Protein AF-E0SNV9-F1 (afdb_monomer)

Structure (mmCIF, N/CA/C/O backbone):
data_AF-E0SNV9-F1
#
_entry.id   AF-E0SNV9-F1
#
loop_
_atom_site.group_PDB
_atom_site.id
_atom_site.type_symbol
_atom_site.label_atom_id
_atom_site.label_alt_id
_atom_site.label_comp_id
_atom_site.label_asym_id
_atom_site.label_entity_id
_atom_site.label_seq_id
_atom_site.pdbx_PDB_ins_code
_atom_site.Cartn_x
_atom_site.Cartn_y
_atom_site.Cartn_z
_atom_site.occupancy
_atom_site.B_iso_or_equiv
_atom_site.auth_seq_id
_atom_site.auth_comp_id
_atom_site.auth_asym_id
_atom_site.auth_atom_id
_atom_site.pdbx_PDB_model_num
ATOM 1 N N . MET A 1 1 ? -13.152 -9.292 1.757 1.00 78.62 1 MET A N 1
ATOM 2 C CA . MET A 1 1 ? -12.675 -9.463 3.148 1.00 78.62 1 MET A CA 1
ATOM 3 C C . MET A 1 1 ? -12.726 -8.112 3.842 1.00 78.62 1 MET A C 1
ATOM 5 O O . MET A 1 1 ? -12.442 -7.121 3.183 1.00 78.62 1 MET A O 1
ATOM 9 N N . ALA A 1 2 ? -13.117 -8.057 5.115 1.00 84.94 2 ALA A N 1
ATOM 10 C CA . ALA A 1 2 ? -13.175 -6.818 5.890 1.00 84.94 2 ALA A CA 1
ATOM 11 C C . ALA A 1 2 ? -12.591 -7.061 7.285 1.00 84.94 2 ALA A C 1
ATOM 13 O O . ALA A 1 2 ? -12.880 -8.087 7.896 1.00 84.94 2 ALA A O 1
ATOM 14 N N . VAL A 1 3 ? -11.770 -6.129 7.768 1.00 92.88 3 VAL A N 1
ATOM 15 C CA . VAL A 1 3 ? -11.110 -6.211 9.077 1.00 92.88 3 VAL A CA 1
ATOM 16 C C . VAL A 1 3 ? -11.311 -4.879 9.789 1.00 92.88 3 VAL A C 1
ATOM 18 O O . VAL A 1 3 ? -11.169 -3.820 9.178 1.00 92.88 3 VAL A O 1
ATOM 21 N N . LEU A 1 4 ? -11.654 -4.919 11.075 1.00 94.62 4 LEU A N 1
ATOM 22 C CA . LEU A 1 4 ? -11.750 -3.718 11.900 1.00 94.62 4 LEU A CA 1
ATOM 23 C C . LEU A 1 4 ? -10.354 -3.334 12.388 1.00 94.62 4 LEU A C 1
ATOM 25 O O . LEU A 1 4 ? -9.677 -4.125 13.041 1.00 94.62 4 LEU A O 1
ATOM 29 N N . VAL A 1 5 ? -9.939 -2.106 12.094 1.00 95.88 5 VAL A N 1
ATOM 30 C CA . VAL A 1 5 ? -8.669 -1.541 12.559 1.00 95.88 5 VAL A CA 1
ATOM 31 C C . VAL A 1 5 ? -8.932 -0.246 13.316 1.00 95.88 5 VAL A C 1
ATOM 33 O O . VAL A 1 5 ? -9.889 0.475 13.032 1.00 95.88 5 VAL A O 1
ATOM 36 N N . ARG A 1 6 ? -8.090 0.052 14.306 1.00 96.38 6 ARG A N 1
ATOM 37 C CA . ARG A 1 6 ? -8.158 1.300 15.069 1.00 96.38 6 ARG A CA 1
ATOM 38 C C . ARG A 1 6 ? -7.082 2.255 14.573 1.00 96.38 6 ARG A C 1
ATOM 40 O O . ARG A 1 6 ? -5.950 1.846 14.340 1.00 96.38 6 ARG A O 1
ATOM 47 N N . VAL A 1 7 ? -7.447 3.525 14.451 1.00 97.00 7 VAL A N 1
ATOM 48 C CA . VAL A 1 7 ? -6.505 4.595 14.124 1.00 97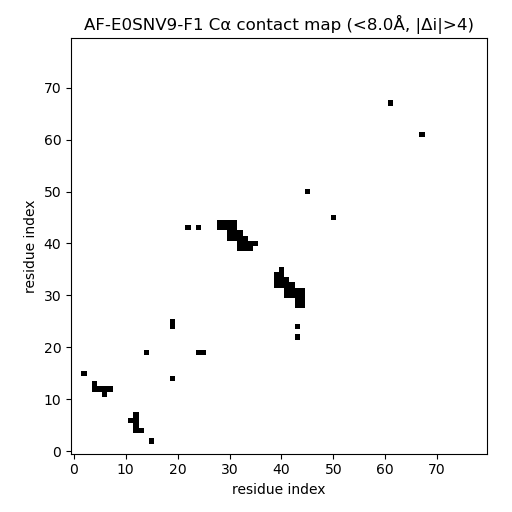.00 7 VAL A CA 1
ATOM 49 C C . VAL A 1 7 ? -5.573 4.822 15.313 1.00 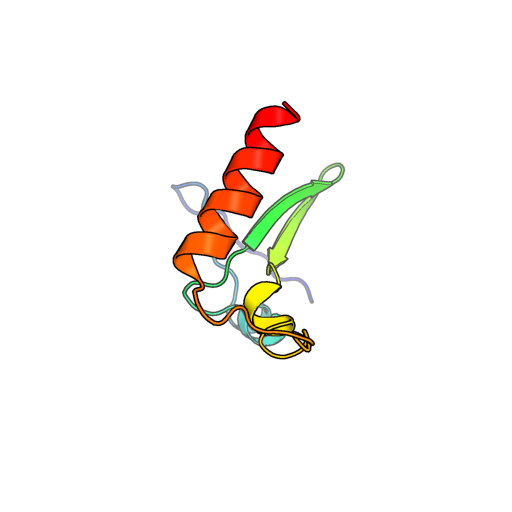97.00 7 VAL A C 1
ATOM 51 O O . VAL A 1 7 ? -6.017 4.967 16.454 1.00 97.00 7 VAL A O 1
ATOM 54 N N . GLU A 1 8 ? -4.271 4.835 15.056 1.00 97.25 8 GLU A N 1
ATOM 55 C CA . GLU A 1 8 ? -3.263 5.123 16.070 1.00 97.25 8 GLU A CA 1
ATOM 56 C C . GLU A 1 8 ? -3.208 6.619 16.410 1.00 97.25 8 GLU A C 1
ATOM 58 O O . GLU A 1 8 ? -3.718 7.469 15.681 1.00 97.25 8 GLU A O 1
ATOM 63 N N . LYS A 1 9 ? -2.495 6.977 17.486 1.00 96.94 9 LYS A N 1
ATOM 64 C CA . LYS A 1 9 ? -2.378 8.367 17.974 1.00 96.94 9 LYS A CA 1
ATOM 65 C C . LYS A 1 9 ? -1.930 9.383 16.913 1.00 96.94 9 LYS A C 1
ATOM 67 O O . LYS A 1 9 ? -2.246 10.558 17.030 1.00 96.94 9 LYS A O 1
ATOM 72 N N . LYS A 1 10 ? -1.178 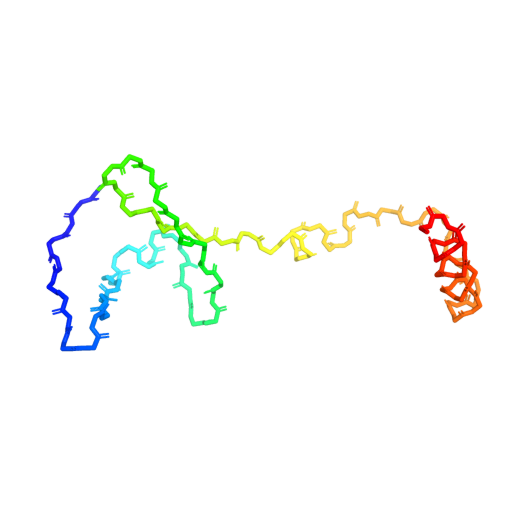8.944 15.899 1.00 97.06 10 LYS A N 1
ATOM 73 C CA . LYS A 1 10 ? -0.663 9.795 14.813 1.00 97.06 10 LYS A CA 1
ATOM 74 C C . LYS A 1 10 ? -1.550 9.797 13.559 1.00 97.06 10 LYS A C 1
ATOM 76 O O . LYS A 1 10 ? -1.080 10.208 12.506 1.00 97.06 10 LYS A O 1
ATOM 81 N N . GLY A 1 11 ? -2.778 9.280 13.635 1.00 94.44 11 GLY A N 1
ATOM 82 C CA . GLY A 1 11 ? -3.673 9.188 12.476 1.00 94.44 11 GLY A CA 1
ATOM 83 C C . GLY A 1 11 ? -3.323 8.059 11.500 1.00 94.44 11 GLY A C 1
ATOM 84 O O . GLY A 1 11 ? -3.785 8.065 10.366 1.00 94.44 11 GLY A O 1
ATOM 85 N N . ARG A 1 12 ? -2.483 7.100 11.909 1.00 95.25 12 ARG A N 1
ATOM 86 C CA . ARG A 1 12 ? -2.042 5.981 11.062 1.00 95.25 12 ARG A CA 1
ATOM 87 C C . ARG A 1 12 ? -2.971 4.785 11.224 1.00 95.25 12 ARG A C 1
ATOM 89 O O . ARG A 1 12 ? -3.476 4.543 12.319 1.00 95.25 12 ARG A O 1
ATOM 96 N N . ILE A 1 13 ? -3.135 4.018 10.152 1.00 95.38 13 ILE A N 1
ATOM 97 C CA . ILE A 1 13 ? -3.760 2.695 10.182 1.00 95.38 13 ILE A CA 1
ATOM 98 C C . ILE A 1 13 ? -2.728 1.648 9.776 1.00 95.38 13 ILE A C 1
ATOM 100 O O . ILE A 1 13 ? -1.933 1.866 8.862 1.00 95.38 13 ILE A O 1
ATOM 104 N N . VAL A 1 14 ? -2.734 0.511 10.464 1.00 94.94 14 VAL A N 1
ATOM 105 C CA . VAL A 1 14 ? -1.912 -0.639 10.083 1.00 94.94 14 VAL A CA 1
ATOM 106 C C . VAL 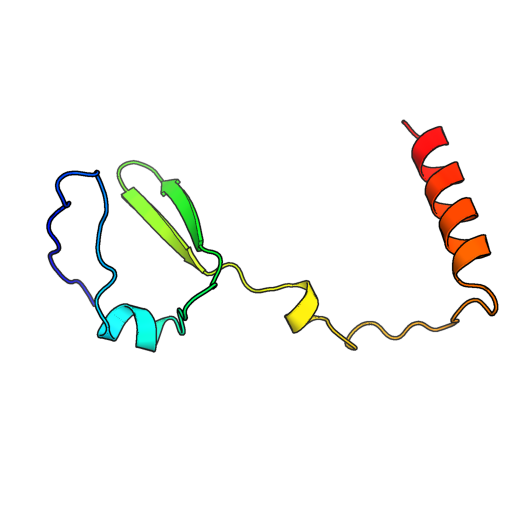A 1 14 ? -2.691 -1.453 9.064 1.00 94.94 14 VAL A C 1
ATOM 108 O O . VAL A 1 14 ? -3.820 -1.849 9.343 1.00 94.94 14 VAL A O 1
ATOM 111 N N . ILE A 1 15 ? -2.090 -1.724 7.903 1.00 94.50 15 ILE A N 1
ATOM 112 C CA . ILE A 1 15 ? -2.655 -2.656 6.923 1.00 94.50 15 ILE A CA 1
ATOM 113 C C . ILE A 1 15 ? -2.373 -4.085 7.425 1.00 94.50 15 ILE A C 1
ATOM 115 O O . ILE A 1 15 ? -1.199 -4.485 7.486 1.00 94.50 15 ILE A O 1
ATOM 119 N N . PRO A 1 16 ? -3.407 -4.862 7.808 1.00 95.19 16 PRO A N 1
ATOM 120 C CA . PRO A 1 16 ? -3.236 -6.231 8.281 1.00 95.19 16 PRO A CA 1
ATOM 121 C C . PRO A 1 16 ? -2.474 -7.090 7.271 1.00 95.19 16 PRO A C 1
ATOM 123 O O . PRO A 1 16 ? -2.578 -6.883 6.060 1.00 95.19 16 PRO A O 1
ATOM 126 N N . LYS A 1 17 ? -1.715 -8.071 7.773 1.00 94.62 17 LYS A N 1
ATOM 127 C CA . LYS A 1 17 ? -0.862 -8.939 6.946 1.00 94.62 17 LYS A CA 1
ATOM 128 C C . LYS A 1 17 ? -1.642 -9.596 5.802 1.00 94.62 17 LYS A C 1
ATOM 130 O O . LYS A 1 17 ? -1.207 -9.525 4.665 1.00 94.62 17 LYS A O 1
ATOM 135 N N . GLU A 1 18 ? -2.827 -10.123 6.088 1.00 94.44 18 GLU A N 1
ATOM 136 C CA . GLU A 1 18 ? -3.684 -10.797 5.104 1.00 94.44 18 GLU A CA 1
ATOM 137 C C . GLU A 1 18 ? -4.056 -9.895 3.915 1.00 94.44 18 GLU A C 1
ATOM 139 O O . GLU A 1 18 ? -4.070 -10.342 2.769 1.00 94.44 18 GLU A O 1
ATOM 144 N N . ILE A 1 19 ? -4.318 -8.605 4.169 1.00 94.44 19 ILE A N 1
ATOM 145 C CA . ILE A 1 19 ? -4.615 -7.624 3.115 1.00 94.44 19 ILE A CA 1
ATOM 146 C C . ILE A 1 19 ? -3.349 -7.301 2.318 1.00 94.44 19 ILE A C 1
ATOM 148 O O . ILE A 1 19 ? -3.408 -7.243 1.091 1.00 94.44 19 ILE A O 1
ATOM 152 N N . ARG A 1 20 ? -2.204 -7.125 2.996 1.00 94.00 20 ARG A N 1
ATOM 153 C CA . ARG A 1 20 ? -0.917 -6.895 2.321 1.00 94.00 20 ARG A CA 1
ATOM 154 C C . ARG A 1 20 ? -0.553 -8.047 1.393 1.00 94.00 20 ARG A C 1
ATOM 156 O O . ARG A 1 20 ? -0.205 -7.791 0.248 1.00 94.00 20 ARG A O 1
ATOM 163 N N . ASP A 1 21 ? -0.697 -9.282 1.862 1.00 93.81 21 ASP A N 1
ATOM 164 C CA . ASP A 1 21 ? -0.382 -10.483 1.089 1.00 93.81 21 ASP A CA 1
ATOM 165 C C . ASP A 1 21 ? -1.323 -10.616 -0.123 1.00 93.81 21 ASP A C 1
ATOM 167 O O . ASP A 1 21 ? -0.865 -10.867 -1.235 1.00 93.81 21 ASP A O 1
ATOM 171 N N . THR A 1 22 ? -2.625 -10.354 0.059 1.00 93.00 22 THR A N 1
ATOM 172 C CA . THR A 1 22 ? -3.627 -10.416 -1.026 1.00 93.00 22 THR A CA 1
ATOM 173 C C . THR A 1 22 ? -3.372 -9.379 -2.122 1.00 93.00 22 THR A C 1
ATOM 175 O O . THR A 1 22 ? -3.553 -9.668 -3.301 1.00 93.00 22 THR A O 1
ATOM 178 N N . LEU A 1 23 ? -2.964 -8.167 -1.740 1.00 91.06 23 LEU A N 1
ATOM 179 C CA . LEU A 1 23 ? -2.711 -7.059 -2.666 1.00 91.06 23 LEU A CA 1
ATOM 180 C C . LEU A 1 23 ? -1.232 -6.946 -3.076 1.00 91.06 23 LEU A C 1
ATOM 182 O O . LEU A 1 23 ? -0.860 -5.979 -3.734 1.00 91.06 23 LEU A O 1
ATOM 186 N N . ASN A 1 24 ? -0.388 -7.906 -2.672 1.00 91.06 24 ASN A N 1
ATOM 187 C CA . ASN A 1 24 ? 1.062 -7.913 -2.891 1.00 91.06 24 ASN A CA 1
ATOM 188 C C . ASN A 1 24 ? 1.752 -6.586 -2.486 1.00 91.06 24 ASN A C 1
ATOM 190 O O . ASN A 1 24 ? 2.697 -6.132 -3.132 1.00 91.06 24 ASN A O 1
ATOM 194 N N . ILE A 1 25 ? 1.279 -5.960 -1.403 1.00 93.06 25 ILE A N 1
ATOM 195 C CA . ILE A 1 25 ? 1.831 -4.712 -0.861 1.00 93.06 25 ILE A CA 1
ATOM 196 C C . ILE A 1 25 ? 3.063 -5.049 -0.022 1.00 93.06 25 ILE A C 1
ATOM 198 O O . ILE A 1 25 ? 2.965 -5.695 1.027 1.00 93.06 25 ILE A O 1
ATOM 202 N N . LYS A 1 26 ? 4.223 -4.565 -0.461 1.00 92.19 26 LYS A N 1
ATOM 203 C CA . LYS A 1 26 ? 5.519 -4.756 0.195 1.00 92.19 26 LYS A CA 1
ATOM 204 C C . LYS A 1 26 ? 6.043 -3.429 0.733 1.00 92.19 26 LYS A C 1
ATOM 206 O O . LYS A 1 26 ? 5.467 -2.363 0.517 1.00 92.19 26 LYS A O 1
ATOM 211 N N . GLU A 1 27 ? 7.137 -3.500 1.479 1.00 89.81 27 GLU A N 1
ATOM 212 C CA . GLU A 1 27 ? 7.879 -2.298 1.841 1.00 89.81 27 GLU A CA 1
ATOM 213 C C . GLU A 1 27 ? 8.286 -1.537 0.571 1.00 89.81 27 GLU A C 1
ATOM 215 O O . GLU A 1 27 ? 8.732 -2.141 -0.402 1.00 89.81 27 GLU A O 1
ATOM 220 N N . GLY A 1 28 ? 8.067 -0.221 0.563 1.00 88.62 28 GLY A N 1
ATOM 221 C CA . GLY A 1 28 ? 8.336 0.634 -0.596 1.00 88.62 28 GLY A CA 1
ATOM 222 C C . GLY A 1 28 ? 7.233 0.677 -1.661 1.00 88.62 28 GLY A C 1
ATOM 223 O O . GLY A 1 28 ? 7.321 1.510 -2.558 1.00 88.62 28 GLY A O 1
ATOM 224 N N . THR A 1 29 ? 6.174 -0.141 -1.572 1.00 90.19 29 THR A N 1
ATOM 225 C CA . THR A 1 29 ? 5.040 -0.053 -2.508 1.00 90.19 29 THR A CA 1
ATOM 226 C C . THR A 1 29 ? 4.356 1.312 -2.401 1.00 90.19 29 THR A C 1
ATOM 228 O O . THR A 1 29 ? 3.915 1.715 -1.321 1.00 90.19 29 THR A O 1
ATOM 231 N N . LEU A 1 30 ? 4.224 2.009 -3.531 1.00 91.44 30 LEU A N 1
ATOM 232 C CA . LEU A 1 30 ? 3.469 3.256 -3.608 1.00 91.44 30 LEU A CA 1
ATOM 233 C C . LEU A 1 30 ? 1.968 2.967 -3.556 1.00 91.44 30 LEU A C 1
ATOM 235 O O . LEU A 1 30 ? 1.450 2.140 -4.305 1.00 91.44 30 LEU A O 1
ATOM 239 N N . LEU A 1 31 ? 1.270 3.678 -2.674 1.00 93.56 31 LEU A N 1
ATOM 240 C CA . LEU A 1 31 ? -0.179 3.598 -2.531 1.00 93.56 31 LEU A CA 1
ATOM 241 C C . LEU A 1 31 ? -0.795 4.933 -2.933 1.00 93.56 31 LEU A C 1
ATOM 243 O O . LEU A 1 31 ? -0.398 5.987 -2.432 1.00 93.56 31 LEU A O 1
ATOM 247 N N . LYS A 1 32 ? -1.803 4.886 -3.798 1.00 94.25 32 LYS A N 1
ATOM 248 C CA . LYS A 1 32 ? -2.670 6.021 -4.079 1.00 94.25 32 LYS A CA 1
ATOM 249 C C . LYS A 1 32 ? -3.804 6.022 -3.064 1.00 94.25 32 LYS A C 1
ATOM 251 O O . LYS A 1 32 ? -4.488 5.019 -2.880 1.00 94.25 32 LYS A O 1
ATOM 256 N N . ILE A 1 33 ? -3.992 7.161 -2.407 1.00 95.56 33 ILE A N 1
ATOM 257 C CA . ILE A 1 33 ? -5.041 7.366 -1.410 1.00 95.56 33 ILE A CA 1
ATOM 258 C C . ILE A 1 33 ? -5.948 8.484 -1.906 1.00 95.56 33 ILE A C 1
ATOM 260 O O . ILE A 1 33 ? -5.467 9.568 -2.233 1.00 95.56 33 ILE A O 1
ATOM 264 N N . TYR A 1 34 ? -7.251 8.232 -1.966 1.00 96.56 34 TYR A N 1
ATOM 265 C CA . TYR A 1 34 ? -8.232 9.226 -2.395 1.00 96.56 34 TYR A CA 1
ATOM 266 C C . TYR A 1 34 ? -9.592 9.000 -1.730 1.00 96.56 34 TYR A C 1
ATOM 268 O O . TYR A 1 34 ? -9.838 7.968 -1.105 1.00 96.56 34 TYR A O 1
ATOM 276 N N . ILE A 1 35 ? -10.465 10.003 -1.829 1.00 97.94 35 ILE A N 1
ATOM 277 C CA . ILE A 1 35 ? -11.816 9.966 -1.263 1.00 97.94 35 ILE A CA 1
ATOM 278 C C . ILE A 1 35 ? -12.814 9.732 -2.392 1.00 97.94 35 ILE A C 1
ATOM 280 O O . ILE A 1 35 ? -12.801 10.444 -3.394 1.00 97.94 35 ILE A O 1
ATOM 284 N N . GLU A 1 36 ? -13.707 8.768 -2.196 1.00 97.69 36 GLU A N 1
ATOM 285 C CA . GLU A 1 36 ? -14.841 8.511 -3.076 1.00 97.69 36 GLU A CA 1
ATOM 286 C C . GLU A 1 36 ? -16.130 8.513 -2.244 1.00 97.69 36 GLU A C 1
ATOM 288 O O . GLU A 1 36 ? -16.411 7.597 -1.463 1.00 97.69 36 GLU A O 1
ATOM 293 N N . GLY A 1 37 ? -16.901 9.599 -2.349 1.00 97.00 37 GLY A N 1
ATOM 294 C CA . GLY A 1 37 ? -18.063 9.832 -1.491 1.00 97.00 37 GLY A CA 1
ATOM 295 C C . GLY A 1 37 ? -17.660 9.960 -0.018 1.00 97.00 37 GLY A C 1
ATOM 296 O O . GLY A 1 37 ? -16.973 10.907 0.353 1.00 97.00 37 GLY A O 1
ATOM 297 N N . ASN A 1 38 ? -18.085 9.009 0.823 1.00 96.69 38 ASN A N 1
ATOM 298 C CA . ASN A 1 38 ? -17.695 8.946 2.242 1.00 96.69 38 ASN A CA 1
ATOM 299 C C . ASN A 1 38 ? -16.597 7.910 2.542 1.00 96.69 38 ASN A C 1
ATOM 301 O O . ASN A 1 38 ? -16.345 7.606 3.709 1.00 96.69 38 ASN A O 1
ATOM 305 N N . ARG A 1 39 ? -15.986 7.325 1.506 1.00 96.25 39 ARG A N 1
ATOM 306 C CA . ARG A 1 39 ? -15.033 6.223 1.643 1.00 96.25 39 ARG A CA 1
ATOM 307 C C . ARG A 1 39 ? -13.623 6.717 1.369 1.00 96.25 39 ARG A C 1
ATOM 309 O O . ARG A 1 39 ? -13.395 7.453 0.413 1.00 96.25 39 ARG A O 1
ATOM 316 N N . LEU A 1 40 ? -12.679 6.267 2.190 1.00 94.88 40 LEU A N 1
ATOM 317 C CA . LEU A 1 40 ? -11.257 6.364 1.890 1.00 94.88 40 LEU A CA 1
ATOM 318 C C . LEU A 1 40 ? -10.861 5.130 1.078 1.00 94.88 40 LEU A C 1
ATOM 320 O O . LEU A 1 40 ? -10.990 4.007 1.570 1.00 94.88 40 LEU A O 1
ATOM 324 N N . ILE A 1 41 ? -10.392 5.338 -0.146 1.00 95.56 41 ILE A N 1
ATOM 325 C CA . ILE A 1 41 ? -9.876 4.278 -1.008 1.00 95.56 41 ILE A CA 1
ATOM 326 C C . ILE A 1 41 ? -8.349 4.318 -0.974 1.00 95.56 41 ILE A C 1
ATOM 328 O O . ILE A 1 41 ? -7.744 5.390 -1.019 1.00 95.56 41 ILE A O 1
ATOM 332 N N . VAL A 1 42 ? -7.738 3.139 -0.868 1.00 94.69 42 VAL A N 1
ATOM 333 C CA . VAL A 1 42 ? -6.287 2.941 -0.886 1.00 94.69 42 VAL A CA 1
ATOM 334 C C . VAL A 1 42 ? -5.987 1.833 -1.888 1.00 94.69 42 VAL A C 1
ATOM 336 O O . VAL A 1 42 ? -6.406 0.695 -1.680 1.00 94.69 42 VAL A O 1
ATOM 339 N N . GLU A 1 43 ? -5.277 2.159 -2.962 1.00 92.50 43 GLU A N 1
ATOM 340 C CA . GLU A 1 43 ? -4.927 1.221 -4.034 1.00 92.50 43 GLU A CA 1
ATOM 341 C C . GLU A 1 43 ? -3.411 1.238 -4.297 1.00 92.50 43 GLU A C 1
ATOM 343 O O . GLU A 1 43 ? -2.805 2.314 -4.268 1.00 92.50 43 GLU A O 1
ATOM 348 N N . PRO A 1 44 ?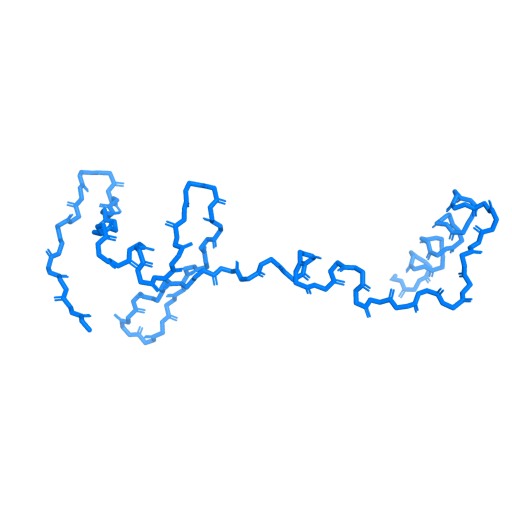 -2.758 0.081 -4.519 1.00 91.62 44 PRO A N 1
ATOM 349 C CA . PRO A 1 44 ? -1.372 0.068 -4.964 1.00 91.62 44 PRO A CA 1
ATOM 350 C C . PRO A 1 44 ? -1.269 0.654 -6.370 1.00 91.62 44 PRO A C 1
ATOM 352 O O . PRO A 1 44 ? -2.082 0.359 -7.244 1.00 91.62 44 PRO A O 1
ATOM 355 N N . ILE A 1 45 ? -0.254 1.484 -6.588 1.00 89.00 45 ILE A N 1
ATOM 356 C CA . ILE A 1 45 ? 0.075 1.975 -7.922 1.00 89.00 45 ILE A CA 1
ATOM 357 C C . ILE A 1 45 ? 0.904 0.889 -8.603 1.00 89.00 45 ILE A C 1
ATOM 359 O O . ILE A 1 45 ? 1.963 0.512 -8.101 1.00 89.00 45 ILE A O 1
ATOM 363 N N . GLU A 1 46 ? 0.426 0.381 -9.738 1.00 74.50 46 GLU A N 1
ATOM 364 C CA . GLU A 1 46 ? 1.270 -0.439 -10.602 1.00 74.50 46 GLU A CA 1
ATOM 365 C C . GLU A 1 46 ? 2.405 0.430 -11.139 1.00 74.50 46 GLU A C 1
ATOM 367 O O . GLU A 1 46 ? 2.161 1.493 -11.716 1.00 74.50 46 GLU A O 1
ATOM 372 N N . ASP A 1 47 ? 3.645 -0.019 -10.964 1.00 70.00 47 ASP A N 1
ATOM 373 C CA . ASP A 1 47 ? 4.776 0.623 -11.612 1.00 70.00 47 ASP A CA 1
ATOM 374 C C . ASP A 1 47 ? 4.658 0.382 -13.125 1.00 70.00 47 ASP A C 1
ATOM 376 O O . ASP A 1 47 ? 4.959 -0.692 -13.646 1.00 70.00 47 ASP A O 1
ATOM 380 N N . ILE A 1 48 ? 4.136 1.387 -13.829 1.00 67.69 48 ILE A N 1
ATOM 381 C CA . ILE A 1 48 ? 3.970 1.381 -15.284 1.00 67.69 48 ILE A CA 1
ATOM 382 C C . ILE A 1 48 ? 5.342 1.217 -15.948 1.00 67.69 48 ILE A C 1
ATOM 384 O O . ILE A 1 48 ? 5.462 0.505 -16.943 1.00 67.69 48 ILE A O 1
ATOM 388 N N . VAL A 1 49 ? 6.394 1.827 -15.394 1.00 62.53 49 VAL A N 1
ATOM 389 C CA . VAL A 1 49 ? 7.749 1.713 -15.941 1.00 62.53 49 VAL A CA 1
ATOM 390 C C . VAL A 1 49 ? 8.218 0.270 -15.848 1.00 62.53 49 VAL A C 1
ATOM 392 O O . VAL A 1 49 ? 8.728 -0.253 -16.832 1.00 62.53 49 VAL A O 1
ATOM 395 N N . GLU A 1 50 ? 7.992 -0.404 -14.721 1.00 63.12 50 GLU A N 1
ATOM 396 C CA . GLU A 1 50 ? 8.339 -1.816 -14.555 1.00 63.12 50 GLU A CA 1
ATOM 397 C C . GLU A 1 50 ? 7.461 -2.738 -15.415 1.00 63.12 50 GLU A C 1
ATOM 399 O O . GLU A 1 50 ? 7.979 -3.632 -16.085 1.00 63.12 50 GLU A O 1
ATOM 404 N N . LYS A 1 51 ? 6.152 -2.470 -15.491 1.00 63.66 51 LYS A N 1
ATOM 405 C CA . LYS A 1 51 ? 5.190 -3.231 -16.304 1.00 63.66 51 LYS A CA 1
ATOM 406 C C . LYS A 1 51 ? 5.494 -3.167 -17.800 1.00 63.66 51 LYS A C 1
ATOM 408 O O . LYS A 1 51 ? 5.323 -4.161 -18.501 1.00 63.66 51 LYS A O 1
ATOM 413 N N . PHE A 1 52 ? 5.933 -2.012 -18.293 1.00 66.00 52 PHE A N 1
ATOM 414 C CA . PHE A 1 52 ? 6.223 -1.790 -19.711 1.00 66.00 52 PHE A CA 1
ATOM 415 C C . PHE A 1 52 ? 7.722 -1.795 -20.031 1.00 66.00 52 PHE A C 1
ATOM 417 O O . PHE A 1 52 ? 8.106 -1.573 -21.185 1.00 66.00 52 PHE A O 1
ATOM 424 N N . LYS A 1 53 ? 8.581 -2.115 -19.055 1.00 63.41 53 LYS A N 1
ATOM 425 C CA . LYS A 1 53 ? 10.025 -2.252 -19.256 1.00 63.41 53 LYS A CA 1
ATOM 426 C C . LYS A 1 53 ? 10.295 -3.301 -20.333 1.00 63.41 53 LYS A C 1
ATOM 428 O O . LYS A 1 53 ? 9.936 -4.465 -20.190 1.00 63.41 53 LYS A O 1
ATOM 433 N N . GLY A 1 54 ? 10.902 -2.878 -21.439 1.00 66.94 54 GLY A N 1
ATOM 434 C CA . GLY A 1 54 ? 11.197 -3.753 -22.580 1.00 66.94 54 GLY A CA 1
ATOM 435 C C . GLY A 1 54 ? 9.988 -4.143 -23.443 1.00 66.94 54 GLY A C 1
ATOM 436 O O . GLY A 1 54 ? 10.172 -4.822 -24.448 1.00 66.94 54 GLY A O 1
ATOM 437 N N . SER A 1 55 ? 8.771 -3.695 -23.107 1.00 66.81 55 SER A N 1
ATOM 438 C CA . SER A 1 55 ? 7.581 -3.889 -23.955 1.00 66.81 55 SER A CA 1
ATOM 439 C C . SER A 1 55 ? 7.534 -2.908 -25.130 1.00 66.81 55 SER A C 1
ATOM 441 O O . SER A 1 55 ? 6.823 -3.134 -26.107 1.00 66.81 55 SER A O 1
ATOM 443 N N . VAL A 1 56 ? 8.310 -1.826 -25.055 1.00 68.19 56 VAL A N 1
ATOM 444 C CA . VAL A 1 56 ? 8.477 -0.869 -26.148 1.00 68.19 56 VAL A CA 1
ATOM 445 C C . VAL A 1 56 ? 9.634 -1.338 -27.028 1.00 68.19 56 VAL A C 1
ATOM 447 O O . VAL A 1 56 ? 10.795 -1.282 -26.622 1.00 68.19 56 VAL A O 1
ATOM 450 N N . LYS A 1 57 ? 9.320 -1.807 -28.241 1.00 64.88 57 LYS A N 1
ATOM 451 C CA . LYS A 1 57 ? 10.328 -1.992 -29.288 1.00 64.88 57 LYS A CA 1
ATOM 452 C C . LYS A 1 57 ? 10.726 -0.618 -29.803 1.00 64.88 57 LYS A C 1
ATOM 454 O O . LYS A 1 57 ? 9.940 0.058 -30.456 1.00 64.88 57 LYS A O 1
ATOM 459 N N . VAL A 1 58 ? 11.941 -0.207 -29.477 1.00 67.81 58 VAL A N 1
ATOM 460 C CA . VAL A 1 58 ? 12.551 0.970 -30.086 1.00 67.81 58 VAL A CA 1
ATOM 461 C C . VAL A 1 58 ? 13.044 0.545 -31.469 1.00 67.81 58 VAL A C 1
ATOM 463 O O . VAL A 1 58 ? 14.0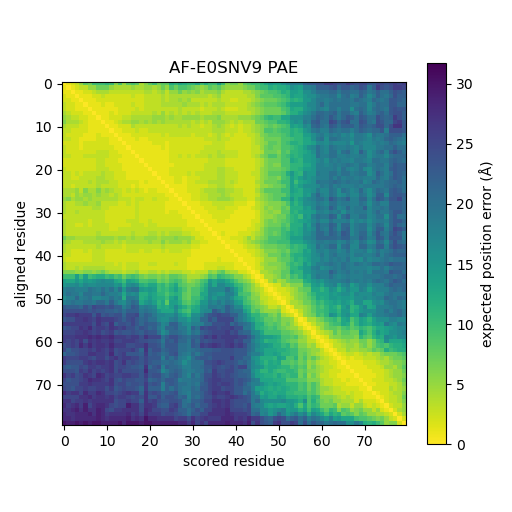10 -0.207 -31.570 1.00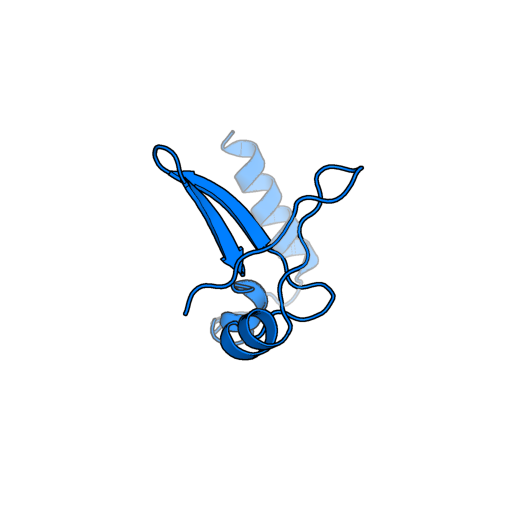 67.81 58 VAL A O 1
ATOM 466 N N . ASP A 1 59 ? 12.343 0.968 -32.525 1.00 66.12 59 ASP A N 1
ATOM 467 C CA . ASP A 1 59 ? 12.671 0.596 -33.914 1.00 66.12 59 ASP A CA 1
ATOM 468 C C . ASP A 1 59 ? 14.026 1.158 -34.370 1.00 66.12 59 ASP A C 1
ATOM 470 O O . ASP A 1 59 ? 14.718 0.542 -35.182 1.00 66.12 59 ASP A O 1
ATOM 474 N N . LYS A 1 60 ? 14.428 2.316 -33.835 1.00 70.38 60 LYS A N 1
ATOM 475 C CA . LYS A 1 60 ? 15.759 2.897 -34.021 1.00 70.38 60 LYS A CA 1
ATOM 476 C C . LYS A 1 60 ? 16.235 3.525 -32.727 1.00 70.38 60 LYS A C 1
ATOM 478 O O . LYS A 1 60 ? 15.649 4.496 -32.255 1.00 70.38 60 LYS A O 1
ATOM 483 N N . TRP A 1 61 ? 17.307 2.970 -32.178 1.00 77.31 61 TRP A N 1
ATOM 484 C CA . TRP A 1 61 ? 18.091 3.673 -31.177 1.00 77.31 61 TRP A CA 1
ATOM 485 C C . TRP A 1 61 ?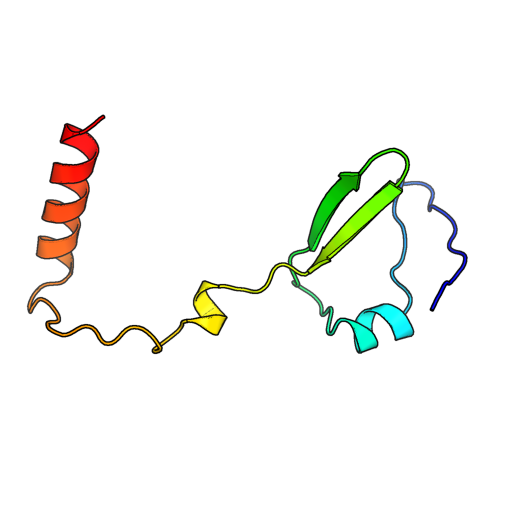 18.943 4.724 -31.892 1.00 77.31 61 TRP A C 1
ATOM 487 O O . TRP A 1 61 ? 19.559 4.385 -32.907 1.00 77.31 61 TRP A O 1
ATOM 497 N N . PRO A 1 62 ? 18.961 5.983 -31.426 1.00 78.56 62 PRO A N 1
ATOM 498 C CA . PRO A 1 62 ? 19.929 6.947 -31.923 1.00 78.56 62 PRO A CA 1
ATOM 499 C C . PRO A 1 62 ? 21.339 6.462 -31.562 1.00 78.56 62 PRO A C 1
ATOM 501 O O . PRO A 1 62 ? 21.540 5.835 -30.520 1.00 78.56 62 PRO A O 1
ATOM 504 N N . GLU A 1 63 ? 22.302 6.720 -32.444 1.00 78.94 63 GLU A N 1
ATOM 505 C CA . GLU A 1 63 ? 23.710 6.385 -32.192 1.00 78.94 63 GLU A CA 1
ATOM 506 C C . GLU A 1 63 ? 24.271 7.208 -31.023 1.00 78.94 63 GLU A C 1
ATOM 508 O O . GLU A 1 63 ? 25.081 6.702 -30.248 1.00 78.94 63 GLU A O 1
ATOM 513 N N . ASP A 1 64 ? 23.762 8.433 -30.857 1.00 84.00 64 ASP A N 1
ATOM 514 C CA . ASP A 1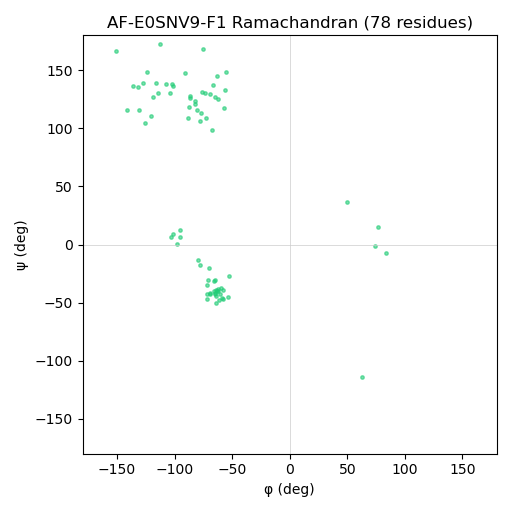 64 ? 24.043 9.326 -29.739 1.00 84.00 64 ASP A CA 1
ATOM 515 C C . ASP A 1 64 ? 22.739 9.673 -29.000 1.00 84.00 64 ASP A C 1
ATOM 517 O O . ASP A 1 64 ? 21.845 10.352 -29.514 1.00 84.00 64 ASP A O 1
ATOM 521 N N . LEU A 1 65 ? 22.610 9.147 -27.781 1.00 80.31 65 LEU A N 1
ATOM 522 C CA . LEU A 1 65 ? 21.442 9.373 -26.932 1.00 80.31 65 LEU A CA 1
ATOM 523 C C . LEU A 1 65 ? 21.387 10.801 -26.387 1.00 80.31 65 LEU A C 1
ATOM 525 O O . LEU A 1 65 ? 20.288 11.312 -26.162 1.00 80.31 65 LEU A O 1
ATOM 529 N N . ASP A 1 66 ? 22.540 11.433 -26.175 1.00 81.88 66 ASP A N 1
ATOM 530 C CA . ASP A 1 66 ? 22.618 12.764 -25.589 1.00 81.88 66 ASP A CA 1
ATOM 531 C C . ASP A 1 66 ? 22.126 13.799 -26.606 1.00 81.88 66 ASP A C 1
ATOM 533 O O . ASP A 1 66 ? 21.249 14.604 -26.285 1.00 81.88 66 ASP A O 1
ATOM 537 N N . GLU A 1 67 ? 22.591 13.720 -27.858 1.00 81.31 67 GLU A N 1
ATOM 538 C CA . GLU A 1 67 ? 22.140 14.600 -28.946 1.00 81.31 67 GLU A CA 1
ATOM 539 C C . GLU A 1 67 ? 20.618 14.512 -29.160 1.00 81.31 67 GLU A C 1
ATOM 541 O O . GLU A 1 67 ? 19.924 15.534 -29.183 1.00 81.31 67 GLU A O 1
ATOM 546 N N . PHE A 1 68 ? 20.077 13.290 -29.219 1.00 82.56 68 PHE A N 1
ATOM 547 C CA . PHE A 1 68 ? 18.641 13.056 -29.378 1.00 82.56 68 PHE A CA 1
ATOM 548 C C . PHE A 1 68 ? 17.813 13.651 -28.228 1.00 82.56 68 PHE A C 1
ATOM 550 O O . PHE A 1 68 ? 16.771 14.271 -28.459 1.00 82.56 68 PHE A O 1
ATOM 557 N N . LEU A 1 69 ? 18.266 13.500 -26.979 1.00 83.69 69 LEU A N 1
ATOM 558 C CA . LEU A 1 69 ? 17.568 14.058 -25.819 1.00 83.69 69 LEU A CA 1
ATOM 559 C C . LEU A 1 69 ? 17.544 15.590 -25.849 1.00 83.69 69 LEU A C 1
ATOM 561 O O . LEU A 1 69 ? 16.498 16.181 -25.565 1.00 83.69 69 LEU A O 1
ATOM 565 N N . PHE A 1 70 ? 18.652 16.240 -26.219 1.00 83.94 70 PHE A N 1
ATOM 566 C CA . PHE A 1 70 ? 18.700 17.699 -26.352 1.00 83.94 70 PHE A CA 1
ATOM 567 C C . PHE A 1 70 ? 17.742 18.212 -27.431 1.00 83.94 70 PHE A C 1
ATOM 569 O O . PHE A 1 70 ? 17.068 19.224 -27.216 1.00 83.94 70 PHE A O 1
ATOM 576 N N . GLU A 1 71 ? 17.632 17.506 -28.556 1.00 78.88 71 GLU A N 1
ATOM 577 C CA . GLU A 1 71 ? 16.698 17.853 -29.627 1.00 78.88 71 GLU A CA 1
ATOM 578 C C . GLU A 1 71 ? 15.236 17.740 -29.165 1.00 78.88 71 GLU A C 1
ATOM 580 O O . GLU A 1 71 ? 14.453 18.687 -29.310 1.00 78.88 71 GLU A O 1
ATOM 585 N N . VAL A 1 72 ? 14.868 16.609 -28.555 1.00 83.00 72 VAL A N 1
ATOM 586 C CA . VAL A 1 72 ? 13.504 16.361 -28.066 1.00 83.00 72 VAL A CA 1
ATOM 587 C C . VAL A 1 72 ? 13.108 17.388 -27.005 1.00 83.00 72 VAL A C 1
ATOM 589 O O . VAL A 1 72 ? 12.037 17.991 -27.102 1.00 83.00 72 VAL A O 1
ATOM 592 N N . LEU A 1 73 ? 13.973 17.640 -26.018 1.00 82.56 73 LEU A N 1
ATOM 593 C CA . LEU A 1 73 ? 13.712 18.614 -24.954 1.00 82.56 73 LEU A CA 1
ATOM 594 C C . LEU A 1 73 ? 13.639 20.048 -25.494 1.00 82.56 73 LEU A C 1
ATOM 596 O O . LEU A 1 73 ? 12.767 20.817 -25.084 1.00 82.56 73 LEU A O 1
ATOM 600 N N . GLY A 1 74 ? 14.508 20.402 -26.444 1.00 81.19 74 GLY A N 1
ATOM 601 C CA . GLY A 1 74 ? 14.510 21.715 -27.084 1.00 81.19 74 GLY A CA 1
ATOM 602 C C . GLY A 1 74 ? 13.228 21.995 -27.868 1.00 81.19 74 GLY A C 1
ATOM 603 O O . GLY A 1 74 ? 12.693 23.101 -27.800 1.00 81.19 74 GLY A O 1
ATOM 604 N N . ASN A 1 75 ? 12.697 20.998 -28.575 1.00 77.38 75 ASN A N 1
ATOM 605 C CA . ASN A 1 75 ? 11.432 21.122 -29.299 1.00 77.38 75 ASN A CA 1
ATOM 606 C C . ASN A 1 75 ? 10.224 21.173 -28.356 1.00 77.38 75 ASN A C 1
ATOM 608 O O . ASN A 1 75 ? 9.273 21.907 -28.621 1.00 77.38 75 ASN A O 1
ATOM 612 N N . TRP A 1 76 ? 10.271 20.447 -27.238 1.00 72.19 76 TRP A N 1
ATOM 613 C CA . TRP A 1 76 ? 9.172 20.412 -26.277 1.00 72.19 76 TRP A CA 1
ATOM 614 C C . TRP A 1 76 ? 9.004 21.742 -25.532 1.00 72.19 76 TRP A C 1
ATOM 616 O O . TRP A 1 76 ? 7.890 22.248 -25.426 1.00 72.19 76 TRP A O 1
ATOM 626 N N . LEU A 1 77 ? 10.113 22.361 -25.115 1.00 61.50 77 LEU A N 1
ATOM 627 C CA . LEU A 1 77 ? 10.118 23.671 -24.453 1.00 61.50 77 LEU A CA 1
ATOM 628 C C . LEU A 1 77 ? 9.752 24.831 -25.391 1.00 61.50 77 LEU A C 1
ATOM 630 O O . LEU A 1 77 ? 9.355 25.891 -24.922 1.00 61.50 77 LEU A O 1
ATOM 634 N N . ARG A 1 78 ? 9.871 24.645 -26.711 1.00 62.84 78 ARG A N 1
ATOM 635 C CA . ARG A 1 78 ? 9.415 25.620 -27.718 1.00 62.84 78 ARG A CA 1
ATOM 636 C C . ARG A 1 78 ? 7.904 25.566 -27.971 1.00 62.84 78 ARG A C 1
ATOM 638 O O . ARG A 1 78 ? 7.382 26.465 -28.624 1.00 62.84 78 ARG A O 1
ATOM 645 N N . GLY A 1 79 ? 7.225 24.516 -27.506 1.00 59.94 79 GLY A N 1
ATOM 646 C CA . GLY A 1 79 ? 5.781 24.314 -27.663 1.00 59.94 79 GLY A CA 1
ATOM 647 C C . GLY A 1 79 ? 4.926 24.725 -26.455 1.00 59.94 79 GLY A C 1
ATOM 648 O O . GLY A 1 79 ? 3.710 24.553 -26.511 1.00 59.94 79 GLY A O 1
ATOM 649 N N . THR A 1 80 ? 5.541 25.239 -25.387 1.00 48.44 80 THR A N 1
ATOM 650 C CA . THR A 1 80 ? 4.906 25.849 -24.197 1.00 48.44 80 THR A CA 1
ATOM 651 C C . THR A 1 80 ? 5.148 27.345 -24.171 1.00 48.44 80 THR A C 1
ATOM 653 O O . THR A 1 80 ? 4.191 28.082 -23.849 1.00 48.44 80 THR A O 1
#

Nearest PDB structures (foldseek):
  1z0r-assembly1_B  TM=8.513E-01  e=2.898E-03  Bacillus subtilis
  1yfb-assembly1_A  TM=8.897E-01  e=6.806E-03  Bacillus subtilis
  2ro4-assembly1_B  TM=8.071E-01  e=3.305E-03  Bacillus subtilis
  1ub4-assembly1_C-2  TM=6.370E-01  e=7.762E-03  Escherichia coli
  5itm-assembly2_A  TM=8.376E-01  e=8.820E-02  Saccharolobus solfataricus

Sequence (80 aa):
MAVLVRVEKKGRIVIPKEIRDTLNIKEGTLLKIYIEGNRLIVEPIEDIVEKFKGSVKVDKWPEDLDEFLFEVLGNWLRGT

InterPro domains:
  IPR007159 SpoVT-AbrB domain [PF04014] (5-46)
  IPR007159 SpoVT-AbrB domain [PS51740] (2-47)
  IPR007159 SpoVT-AbrB domain [SM00966] (5-50)
  IPR007159 SpoVT-AbrB domain [TIGR01439] (5-45)
  IPR037914 SpoVT-AbrB domain superfamily [SSF89447] (2-48)
  IPR052975 Repressor-like protein SSo7c3-like [PTHR34860] (3-65)

Foldseek 3Di:
DDDDWDQDPVRDTDDDPVNCVVLVPDPPFDWDWDDDPPDIDIHTDDPPCVVCVVVDDPVDDPPDPVVVVCVVVVVVVVVD

Organism: Ignisphaera aggregans (strain DSM 17230 / JCM 13409 / AQ1.S1) (NCBI:txid583356)

Solvent-accessible surface area (backbone atoms only — not comparable to full-atom values): 5470 Å² total; per-residue (Å²): 140,88,81,94,76,70,72,44,99,86,76,46,71,81,81,54,66,72,59,28,63,74,68,67,58,54,92,89,59,55,67,49,73,51,76,57,93,95,39,82,46,78,44,76,57,76,57,60,67,69,74,45,59,84,70,65,80,72,92,70,76,66,96,50,65,66,64,52,50,54,52,54,53,55,56,54,65,72,75,112

Radius of gyration: 20.95 Å; Cα contacts (8 Å, |Δi|>4): 36; chains: 1; bounding box: 42×37×52 Å

Mean predicted aligned error: 11.86 Å

pLDDT: mean 84.24, std 12.51, range [48.44, 97.94]

Secondary structure (DSSP, 8-state):
-----PPPTTS-----HHHHHHTT--TT--EEEEEETTEEEEEEPP-HHHHHTTTS--S---S-HHHHHHHHHHHHHTT-